Protein AF-A0A453HDN6-F1 (afdb_monomer)

pLDDT: mean 86.29, std 9.6, range [40.5, 97.5]

Solvent-accessible surface area (backbone atoms only — not comparable to full-atom values): 5002 Å² total; per-residue (Å²): 132,83,74,85,50,64,68,58,55,49,50,53,51,49,41,61,75,72,65,49,67,91,57,86,84,83,85,86,79,76,79,58,84,73,48,91,84,47,75,74,72,56,71,81,54,45,67,65,42,64,86,72,58,61,62,58,44,78,51,74,46,97,87,74,50,71,44,84,42,79,57,85,135

Structure (mmCIF, N/CA/C/O backbone):
data_AF-A0A453HDN6-F1
#
_entry.id   AF-A0A453HDN6-F1
#
loop_
_atom_site.group_PDB
_atom_site.id
_atom_site.type_symbol
_atom_site.label_atom_id
_atom_site.label_alt_id
_atom_site.label_comp_id
_atom_site.label_asym_id
_atom_site.label_entity_id
_atom_site.label_seq_id
_atom_site.pdbx_PDB_ins_code
_atom_site.Cartn_x
_atom_site.Cartn_y
_atom_site.Cartn_z
_atom_site.occupancy
_atom_site.B_iso_or_equiv
_atom_site.auth_seq_id
_atom_site.auth_comp_id
_atom_site.auth_asym_id
_atom_site.auth_atom_id
_atom_site.pdbx_PDB_model_num
ATOM 1 N N . MET A 1 1 ? 1.395 7.202 -31.802 1.00 40.50 1 MET A N 1
ATOM 2 C CA . MET A 1 1 ? 1.470 6.948 -30.348 1.00 40.50 1 MET A CA 1
ATOM 3 C C . MET A 1 1 ? 2.711 6.104 -30.139 1.00 40.50 1 MET A C 1
ATOM 5 O O . MET A 1 1 ? 2.746 4.990 -30.639 1.00 40.50 1 MET A O 1
ATOM 9 N N . ASN A 1 2 ? 3.776 6.710 -29.612 1.00 48.03 2 ASN A N 1
ATOM 10 C CA . ASN A 1 2 ? 5.093 6.078 -29.529 1.00 48.03 2 ASN A CA 1
ATOM 11 C C . ASN A 1 2 ? 5.043 4.997 -28.448 1.00 48.03 2 ASN A C 1
ATOM 13 O O . ASN A 1 2 ? 4.595 5.288 -27.341 1.00 48.03 2 ASN A O 1
ATOM 17 N N . GLY A 1 3 ? 5.425 3.773 -28.814 1.00 56.41 3 GLY A N 1
ATOM 18 C CA . GLY A 1 3 ? 5.328 2.596 -27.960 1.00 56.41 3 GLY A CA 1
ATOM 19 C C . GLY A 1 3 ? 6.038 2.807 -26.630 1.00 56.41 3 GLY A C 1
ATOM 20 O O . GLY A 1 3 ? 7.091 3.446 -26.575 1.00 56.41 3 GLY A O 1
ATOM 21 N N . ASP A 1 4 ? 5.432 2.285 -25.570 1.00 62.22 4 ASP A N 1
ATOM 22 C CA . ASP A 1 4 ? 6.011 2.253 -24.237 1.00 62.22 4 ASP A CA 1
ATOM 23 C C . ASP A 1 4 ? 7.406 1.622 -24.310 1.00 62.22 4 ASP A C 1
ATOM 25 O O . ASP A 1 4 ? 7.563 0.412 -24.453 1.00 62.22 4 ASP A O 1
ATOM 29 N N . CYS A 1 5 ? 8.443 2.458 -24.262 1.00 83.12 5 CYS A N 1
ATOM 30 C CA . CYS A 1 5 ? 9.811 1.985 -24.144 1.00 83.12 5 CYS A CA 1
ATOM 31 C C . CYS A 1 5 ? 9.930 1.269 -22.795 1.00 83.12 5 CYS A C 1
ATOM 33 O O . CYS A 1 5 ? 9.809 1.901 -21.742 1.00 83.12 5 CYS A O 1
ATOM 35 N N . GLU A 1 6 ? 10.173 -0.040 -22.822 1.00 76.31 6 GLU A N 1
ATOM 36 C CA . GLU A 1 6 ? 10.291 -0.872 -21.618 1.00 76.31 6 GLU A CA 1
ATOM 37 C C . GLU A 1 6 ? 11.340 -0.317 -20.645 1.00 76.31 6 GLU A C 1
ATOM 39 O O . GLU A 1 6 ? 11.125 -0.288 -19.434 1.00 76.31 6 GLU A O 1
ATOM 44 N N . ASN A 1 7 ? 12.436 0.233 -21.178 1.00 83.00 7 ASN A N 1
ATOM 45 C CA . ASN A 1 7 ? 13.473 0.882 -20.382 1.00 83.00 7 ASN A CA 1
ATOM 46 C C . ASN A 1 7 ? 12.943 2.143 -19.671 1.00 83.00 7 ASN A C 1
ATOM 48 O O . ASN A 1 7 ? 13.231 2.369 -18.499 1.00 83.00 7 ASN A O 1
ATOM 52 N N . CYS A 1 8 ? 12.105 2.947 -20.333 1.00 85.31 8 CYS A N 1
ATOM 53 C CA . CYS A 1 8 ? 11.470 4.109 -19.705 1.00 85.31 8 CYS A CA 1
ATOM 54 C C . CYS A 1 8 ? 10.485 3.697 -18.601 1.00 85.31 8 CYS A C 1
ATOM 56 O O . CYS A 1 8 ? 10.441 4.340 -17.551 1.00 85.31 8 CYS A O 1
ATOM 58 N N . ALA A 1 9 ? 9.716 2.623 -18.806 1.00 83.44 9 ALA A N 1
ATOM 59 C CA . ALA A 1 9 ? 8.807 2.096 -17.789 1.00 83.44 9 ALA A CA 1
ATOM 60 C C . ALA A 1 9 ? 9.572 1.571 -16.562 1.00 83.44 9 ALA A C 1
ATOM 62 O O . ALA A 1 9 ? 9.200 1.889 -15.429 1.00 83.44 9 ALA A O 1
ATOM 63 N N . PHE A 1 10 ? 10.672 0.846 -16.790 1.00 86.69 10 PHE A N 1
ATOM 64 C CA . PHE A 1 10 ?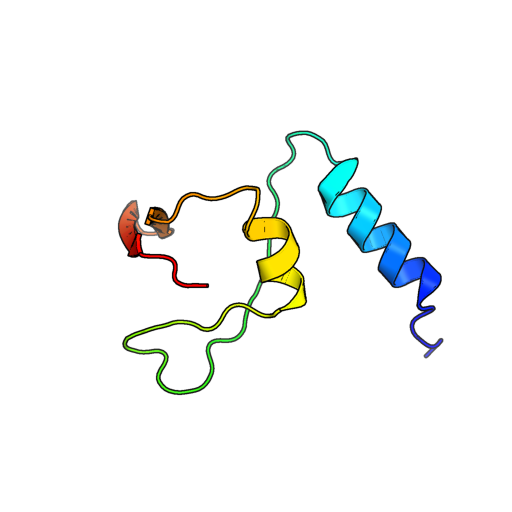 11.571 0.372 -15.740 1.00 86.69 10 PHE A CA 1
ATOM 65 C C . PHE A 1 10 ? 12.146 1.531 -14.919 1.00 86.69 10 PHE A C 1
ATOM 67 O O . PHE A 1 10 ? 11.976 1.553 -13.699 1.00 86.69 10 PHE A O 1
ATOM 74 N N . TRP A 1 11 ? 12.759 2.527 -15.571 1.00 89.06 11 TRP A N 1
ATOM 75 C CA . TRP A 1 11 ? 13.367 3.669 -14.880 1.00 89.06 11 TRP A CA 1
ATOM 76 C C . TRP A 1 11 ? 12.349 4.501 -14.109 1.00 89.06 11 TRP A C 1
ATOM 78 O O . TRP A 1 11 ? 12.625 4.904 -12.981 1.00 89.06 11 TRP A O 1
ATOM 88 N N . ARG A 1 12 ? 11.150 4.709 -14.666 1.00 87.38 12 ARG A N 1
ATOM 89 C CA . ARG A 1 12 ? 10.062 5.396 -13.958 1.00 87.38 12 ARG A CA 1
ATOM 90 C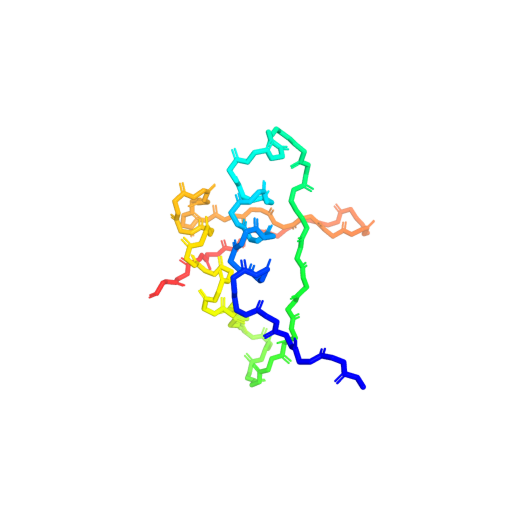 C . ARG A 1 12 ? 9.675 4.655 -12.681 1.00 87.38 12 ARG A C 1
ATOM 92 O O . ARG A 1 12 ? 9.517 5.289 -11.642 1.00 87.38 12 ARG A O 1
ATOM 99 N N . ASN A 1 13 ? 9.538 3.332 -12.747 1.00 86.62 13 ASN A N 1
ATOM 100 C CA . ASN A 1 13 ? 9.200 2.523 -11.581 1.00 86.62 13 ASN A CA 1
ATOM 101 C C . ASN A 1 13 ? 10.339 2.529 -10.548 1.00 86.62 13 ASN A C 1
ATOM 103 O O . ASN A 1 13 ? 10.094 2.779 -9.372 1.00 86.62 13 ASN A O 1
ATOM 107 N N . HIS A 1 14 ? 11.586 2.334 -10.983 1.00 87.62 14 HIS A N 1
ATOM 108 C CA . HIS A 1 14 ? 12.757 2.380 -10.106 1.00 87.62 14 HIS A CA 1
ATOM 109 C C . HIS A 1 14 ? 12.884 3.730 -9.389 1.00 87.62 14 HIS A C 1
ATOM 111 O O . HIS A 1 14 ? 13.011 3.770 -8.168 1.00 87.62 14 HIS A O 1
ATOM 117 N N . TYR A 1 15 ? 12.775 4.840 -10.122 1.00 89.31 15 TYR A N 1
ATOM 118 C CA . TYR A 1 15 ? 12.839 6.176 -9.535 1.00 89.31 15 TYR A CA 1
ATOM 119 C C . TYR A 1 15 ? 11.712 6.408 -8.524 1.00 89.31 15 TYR A C 1
ATOM 121 O O . TYR A 1 15 ? 11.948 6.887 -7.416 1.00 89.31 15 TYR A O 1
ATOM 129 N N . TYR A 1 16 ? 10.491 6.004 -8.878 1.00 88.12 16 TYR A N 1
ATOM 130 C CA . TYR A 1 16 ? 9.329 6.166 -8.017 1.00 88.12 16 TYR A CA 1
ATOM 131 C C . TYR A 1 16 ? 9.457 5.433 -6.678 1.00 88.12 16 TYR A C 1
ATOM 133 O O . TYR A 1 16 ? 9.117 5.999 -5.641 1.00 88.12 16 TYR A O 1
ATOM 141 N N . TRP A 1 17 ? 9.945 4.192 -6.684 1.00 86.25 17 TRP A N 1
ATOM 142 C CA . TRP A 1 17 ? 10.041 3.384 -5.467 1.00 86.25 17 TRP A CA 1
ATOM 143 C C . TRP A 1 17 ? 11.299 3.662 -4.647 1.00 86.25 17 TRP A C 1
ATOM 145 O O . TRP A 1 17 ? 11.208 3.678 -3.417 1.00 86.25 17 TRP A O 1
ATOM 155 N N . GLU A 1 18 ? 12.437 3.895 -5.301 1.00 88.06 18 GLU A N 1
ATOM 156 C CA . GLU A 1 18 ? 13.752 3.915 -4.647 1.00 88.06 18 GLU A CA 1
ATOM 157 C C . GLU A 1 18 ? 14.325 5.329 -4.458 1.00 88.06 18 GLU A C 1
ATOM 159 O O . GLU A 1 18 ? 15.107 5.540 -3.537 1.00 88.06 18 GLU A O 1
ATOM 164 N N . HIS A 1 19 ? 13.928 6.314 -5.277 1.00 88.94 19 HIS A N 1
ATOM 165 C CA . HIS A 1 19 ? 14.575 7.642 -5.301 1.00 88.94 19 HIS A CA 1
ATOM 166 C C . HIS A 1 19 ? 13.669 8.811 -4.920 1.00 88.94 19 HIS A C 1
ATOM 168 O O . HIS A 1 19 ? 14.168 9.864 -4.540 1.00 88.94 19 HIS A O 1
ATOM 174 N N . MET A 1 20 ? 12.346 8.636 -4.930 1.00 86.94 20 MET A N 1
ATOM 175 C CA . MET A 1 20 ? 11.392 9.652 -4.447 1.00 86.94 20 MET A CA 1
ATOM 176 C C . MET A 1 20 ? 11.368 9.778 -2.905 1.00 86.94 20 MET A C 1
ATOM 178 O O . MET A 1 20 ? 10.389 10.273 -2.353 1.00 86.94 20 MET A O 1
ATOM 182 N N . GLY A 1 21 ? 12.379 9.257 -2.195 1.00 82.50 21 GLY A N 1
ATOM 183 C CA . GLY A 1 21 ? 12.522 9.334 -0.735 1.00 82.50 21 GLY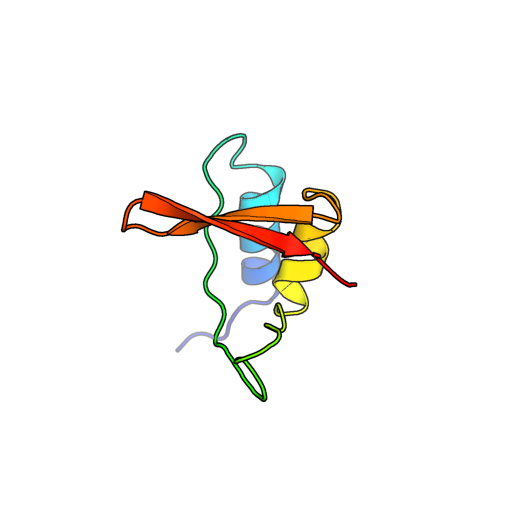 A CA 1
ATOM 184 C C . GLY A 1 21 ? 11.228 9.050 0.040 1.00 82.50 21 GLY A C 1
ATOM 185 O O . GLY A 1 21 ? 10.469 8.135 -0.306 1.00 82.50 21 GLY A O 1
ATOM 186 N N . ASP A 1 22 ? 10.952 9.905 1.028 1.00 80.31 22 ASP A N 1
ATOM 187 C CA . ASP A 1 22 ? 9.782 9.841 1.918 1.00 80.31 22 ASP A CA 1
ATOM 188 C C . ASP A 1 22 ? 8.488 10.405 1.304 1.00 80.31 22 ASP A C 1
ATOM 190 O O . ASP A 1 22 ? 7.462 10.516 1.985 1.00 80.31 22 ASP A O 1
ATOM 194 N N . GLU A 1 23 ? 8.487 10.775 0.018 1.00 83.81 23 GLU A N 1
ATOM 195 C CA . GLU A 1 23 ? 7.259 11.234 -0.624 1.00 83.81 23 GLU A CA 1
ATOM 196 C C . GLU A 1 23 ? 6.183 10.148 -0.578 1.00 83.81 23 GLU A C 1
ATOM 198 O O . GLU A 1 23 ? 6.441 8.970 -0.863 1.00 83.81 23 GLU A O 1
ATOM 203 N N . LYS A 1 24 ? 4.947 10.556 -0.266 1.00 84.06 24 LYS A N 1
ATOM 204 C CA . LYS A 1 24 ? 3.799 9.649 -0.193 1.00 84.06 24 LYS A CA 1
ATOM 205 C C . LYS A 1 24 ? 3.601 8.935 -1.526 1.00 84.06 24 LYS A C 1
ATOM 207 O O . LYS A 1 24 ? 3.207 9.551 -2.514 1.00 84.06 24 LYS A O 1
ATOM 212 N N . LYS A 1 25 ? 3.797 7.617 -1.524 1.00 87.31 25 LYS A N 1
ATOM 213 C CA . LYS A 1 25 ? 3.494 6.774 -2.679 1.00 87.31 25 LYS A CA 1
ATOM 214 C C . LYS A 1 25 ? 1.982 6.579 -2.792 1.00 87.31 25 LYS A C 1
ATOM 216 O O . LYS A 1 25 ? 1.308 6.226 -1.828 1.00 87.31 25 LYS A O 1
ATOM 221 N N . GLN A 1 26 ? 1.461 6.817 -3.983 1.00 88.38 26 GLN A N 1
ATOM 222 C CA . GLN A 1 26 ? 0.077 6.627 -4.385 1.00 88.38 26 GLN A CA 1
ATOM 223 C C . GLN A 1 26 ? -0.026 5.554 -5.474 1.00 88.38 26 GLN A C 1
ATOM 225 O O . GLN A 1 26 ? 0.861 5.393 -6.312 1.00 88.38 26 GLN A O 1
ATOM 230 N N . PHE A 1 27 ? -1.122 4.807 -5.468 1.00 87.50 27 PHE A N 1
ATOM 231 C CA . PHE A 1 27 ? -1.444 3.843 -6.511 1.00 87.50 27 PHE A CA 1
ATOM 232 C C . PHE A 1 27 ? -2.958 3.733 -6.656 1.00 87.50 27 PHE A C 1
ATOM 234 O O . PHE A 1 27 ? -3.711 4.034 -5.728 1.00 87.50 27 PHE A O 1
ATOM 241 N N . SER A 1 28 ? -3.399 3.282 -7.825 1.00 87.94 28 SER A N 1
ATOM 242 C CA . SER A 1 28 ? -4.787 2.927 -8.083 1.00 87.94 28 SER A CA 1
ATOM 243 C C . SER A 1 28 ? -4.857 1.473 -8.532 1.00 87.94 28 SER A C 1
ATOM 245 O O . SER A 1 28 ? -4.001 0.975 -9.262 1.00 87.94 28 SER A O 1
ATOM 247 N N . ALA A 1 29 ? -5.876 0.769 -8.059 1.00 87.00 29 ALA A N 1
ATOM 248 C CA . ALA A 1 29 ? -6.147 -0.599 -8.454 1.00 87.00 29 ALA A CA 1
ATOM 249 C C . ALA A 1 29 ? -7.647 -0.748 -8.691 1.00 87.00 29 ALA A C 1
ATOM 251 O O . ALA A 1 29 ? -8.468 -0.219 -7.943 1.00 87.00 29 ALA A O 1
ATOM 252 N N . VAL A 1 30 ? -8.003 -1.466 -9.752 1.00 87.25 30 VAL A N 1
ATOM 253 C CA . VAL A 1 30 ? -9.400 -1.746 -10.082 1.00 87.25 30 VAL A CA 1
ATOM 254 C C . VAL A 1 30 ? -9.834 -2.988 -9.319 1.00 87.25 30 VAL A C 1
ATOM 256 O O . VAL A 1 30 ? -9.249 -4.059 -9.491 1.00 87.25 30 VAL A O 1
ATOM 259 N N . ALA A 1 31 ? -10.875 -2.856 -8.500 1.00 88.38 31 ALA A N 1
ATOM 260 C CA . ALA A 1 31 ? -11.505 -3.990 -7.842 1.00 88.38 31 ALA A CA 1
ATOM 261 C C . ALA A 1 31 ? -12.132 -4.925 -8.895 1.00 88.38 31 ALA A C 1
ATOM 263 O O . ALA A 1 31 ? -12.951 -4.499 -9.709 1.00 88.38 31 ALA A O 1
ATOM 264 N N . LYS A 1 32 ? -11.723 -6.198 -8.903 1.00 85.75 32 LYS A N 1
ATOM 265 C CA . LYS A 1 32 ? -12.200 -7.231 -9.839 1.00 85.75 32 LYS A CA 1
ATOM 266 C C . LYS A 1 32 ? -12.582 -8.500 -9.076 1.00 85.75 32 LYS A C 1
ATOM 268 O O . LYS A 1 32 ? -11.938 -8.829 -8.084 1.00 85.75 32 LYS A O 1
ATOM 273 N N . GLY A 1 33 ? -13.560 -9.251 -9.587 1.00 83.75 33 GLY A N 1
ATOM 274 C CA . GLY A 1 33 ? -14.019 -10.508 -8.978 1.00 83.75 3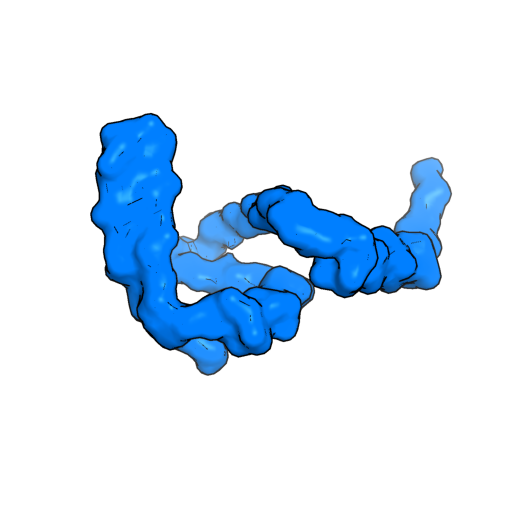3 GLY A CA 1
ATOM 275 C C . GLY A 1 33 ? -14.913 -10.283 -7.756 1.00 83.75 33 GLY A C 1
ATOM 276 O O . GLY A 1 33 ? -15.662 -9.309 -7.722 1.00 83.75 33 GLY A O 1
ATOM 277 N N . ASP A 1 34 ? -14.842 -11.173 -6.762 1.00 84.00 34 ASP A N 1
ATOM 278 C CA . ASP A 1 34 ? -15.574 -11.019 -5.495 1.00 84.00 34 ASP A CA 1
ATOM 279 C C . ASP A 1 34 ? -14.892 -9.996 -4.573 1.00 84.00 34 ASP A C 1
ATOM 281 O O . ASP A 1 34 ? -14.258 -10.327 -3.571 1.00 84.00 34 ASP A O 1
ATOM 285 N N . PHE A 1 35 ? -15.023 -8.722 -4.945 1.00 87.62 35 PHE A N 1
ATOM 286 C CA . PHE A 1 35 ? -14.412 -7.609 -4.224 1.00 87.62 35 PHE A CA 1
ATOM 287 C C . PHE A 1 35 ? -15.103 -7.267 -2.899 1.00 87.62 35 PHE A C 1
ATOM 289 O O . PHE A 1 35 ? -14.635 -6.394 -2.171 1.00 87.62 35 PHE A O 1
ATOM 296 N N . LYS A 1 36 ? -16.234 -7.916 -2.589 1.00 87.06 36 LYS A N 1
ATOM 297 C CA . LYS A 1 36 ? -16.970 -7.670 -1.343 1.00 87.06 36 LYS A CA 1
ATOM 298 C C . LYS A 1 36 ? -16.180 -8.136 -0.125 1.00 87.06 36 LYS A C 1
ATOM 300 O O . LYS A 1 36 ? -16.270 -7.503 0.920 1.00 87.06 36 LYS A O 1
ATOM 305 N N . ASN A 1 37 ? -15.421 -9.223 -0.277 1.00 87.75 37 ASN A N 1
ATOM 306 C CA . ASN A 1 37 ? -14.698 -9.867 0.818 1.00 87.75 37 ASN A CA 1
ATOM 307 C C . ASN A 1 37 ? -13.184 -9.632 0.762 1.00 87.75 37 ASN A C 1
ATOM 309 O O . ASN A 1 37 ? -12.530 -9.593 1.798 1.00 87.75 37 ASN A O 1
ATOM 313 N N . ASN A 1 38 ? -12.605 -9.509 -0.435 1.00 89.50 38 ASN A N 1
ATOM 314 C CA . ASN A 1 38 ? -11.165 -9.334 -0.620 1.00 89.50 38 ASN A CA 1
ATOM 315 C C . ASN A 1 38 ? -10.872 -8.485 -1.857 1.00 89.50 38 ASN A C 1
A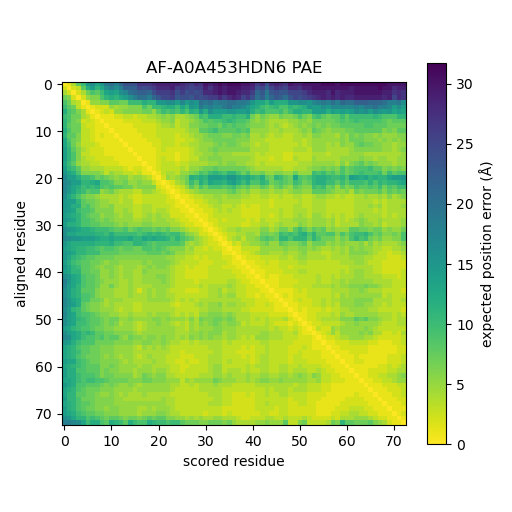TOM 317 O O . ASN A 1 38 ? -11.651 -8.467 -2.798 1.00 89.50 38 ASN A O 1
ATOM 321 N N . MET A 1 39 ? -9.725 -7.812 -1.892 1.00 90.25 39 MET A N 1
ATOM 322 C CA . MET A 1 39 ? -9.271 -7.088 -3.078 1.00 90.25 39 MET A CA 1
ATOM 323 C C . MET A 1 39 ? -7.932 -7.648 -3.537 1.00 90.25 39 MET A C 1
ATOM 325 O O . MET A 1 39 ? -6.983 -7.733 -2.763 1.00 90.25 39 MET A O 1
ATOM 329 N N . ARG A 1 40 ? -7.843 -8.003 -4.820 1.00 89.12 40 ARG A N 1
ATOM 330 C CA . ARG A 1 40 ? -6.585 -8.446 -5.426 1.00 89.12 40 ARG A CA 1
ATOM 331 C C . ARG A 1 40 ? -5.740 -7.241 -5.808 1.00 89.12 40 ARG A C 1
ATOM 333 O O . ARG A 1 40 ? -6.168 -6.411 -6.609 1.00 89.12 40 ARG A O 1
ATOM 340 N N . ILE A 1 41 ? -4.530 -7.179 -5.267 1.00 88.06 41 ILE A N 1
ATOM 341 C CA . ILE A 1 41 ? -3.542 -6.170 -5.638 1.00 88.06 41 ILE A CA 1
ATOM 342 C C . ILE A 1 41 ? -2.814 -6.624 -6.914 1.00 88.06 41 ILE A C 1
ATOM 344 O O . ILE A 1 41 ? -2.378 -7.774 -6.987 1.00 88.06 41 ILE A O 1
ATOM 348 N N . PRO A 1 42 ? -2.675 -5.755 -7.934 1.00 86.75 42 PRO A N 1
ATOM 349 C CA . PRO A 1 42 ? -1.853 -6.037 -9.106 1.00 86.75 42 PRO A CA 1
ATOM 350 C C . PRO A 1 42 ? -0.428 -6.466 -8.733 1.00 86.75 42 PRO A C 1
ATOM 352 O O . PRO A 1 42 ? 0.194 -5.876 -7.850 1.00 86.75 42 PRO A O 1
ATOM 355 N N . ARG A 1 43 ? 0.115 -7.457 -9.450 1.00 84.94 43 ARG A N 1
ATOM 356 C CA . ARG A 1 43 ? 1.433 -8.061 -9.166 1.00 84.94 43 ARG A CA 1
ATOM 357 C C . ARG A 1 43 ? 2.585 -7.045 -9.144 1.00 84.94 43 ARG A C 1
ATOM 359 O O . ARG A 1 43 ? 3.530 -7.159 -8.363 1.00 84.94 43 ARG A O 1
ATOM 366 N N . GLU A 1 44 ? 2.499 -6.042 -10.007 1.00 80.56 44 GLU A N 1
ATOM 367 C CA . GLU A 1 44 ? 3.466 -4.943 -10.106 1.00 80.56 44 GLU A CA 1
ATOM 368 C C . GLU A 1 44 ? 3.528 -4.123 -8.807 1.00 80.56 44 GLU A C 1
ATOM 370 O O . GLU A 1 44 ? 4.605 -3.724 -8.364 1.00 80.56 44 GLU A O 1
ATOM 375 N N . LEU A 1 45 ? 2.381 -3.927 -8.150 1.00 84.69 45 LEU A N 1
ATOM 376 C CA . LEU A 1 45 ? 2.291 -3.226 -6.870 1.00 84.69 45 LEU A CA 1
ATOM 377 C C . LEU A 1 45 ? 2.682 -4.140 -5.708 1.00 84.69 45 LEU A C 1
ATOM 379 O O . LEU A 1 45 ? 3.429 -3.719 -4.826 1.00 84.69 45 LEU A O 1
ATOM 383 N N . SER A 1 46 ? 2.227 -5.399 -5.715 1.00 86.69 46 SER A N 1
ATOM 384 C CA . SER A 1 46 ? 2.474 -6.335 -4.610 1.00 86.69 46 SER A CA 1
ATOM 385 C C . SER A 1 46 ? 3.964 -6.574 -4.370 1.00 86.69 46 SER A C 1
ATOM 387 O O . SER A 1 46 ? 4.381 -6.704 -3.225 1.00 86.69 46 SER A O 1
ATOM 389 N N . THR A 1 47 ? 4.775 -6.582 -5.432 1.00 85.31 47 THR A N 1
ATOM 390 C CA . THR A 1 47 ? 6.229 -6.789 -5.337 1.00 85.31 47 THR A CA 1
ATOM 391 C C . THR A 1 47 ? 6.901 -5.700 -4.499 1.00 85.31 47 THR A C 1
ATOM 393 O O . THR A 1 47 ? 7.731 -6.005 -3.648 1.00 85.31 47 THR A O 1
ATOM 396 N N .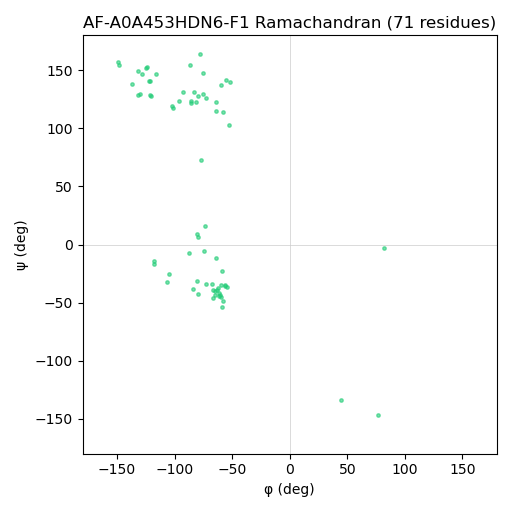 ASN A 1 48 ? 6.493 -4.442 -4.686 1.00 86.00 48 ASN A N 1
ATOM 397 C CA . ASN A 1 48 ? 7.043 -3.305 -3.948 1.00 86.00 48 ASN A CA 1
ATOM 398 C C . ASN A 1 48 ? 6.425 -3.159 -2.552 1.00 86.00 48 ASN A C 1
ATOM 400 O O . ASN A 1 48 ? 7.091 -2.715 -1.622 1.00 86.00 48 ASN A O 1
ATOM 404 N N . LEU A 1 49 ? 5.154 -3.540 -2.390 1.00 86.94 49 LEU A N 1
ATOM 405 C CA . LEU A 1 49 ? 4.462 -3.472 -1.102 1.00 86.94 49 LEU A CA 1
ATOM 406 C C . LEU A 1 49 ? 4.943 -4.543 -0.121 1.00 86.94 49 LEU A C 1
ATOM 408 O O . LEU A 1 49 ? 5.014 -4.264 1.071 1.00 86.94 49 LEU A O 1
ATOM 412 N N . ARG A 1 50 ? 5.314 -5.738 -0.596 1.00 86.62 50 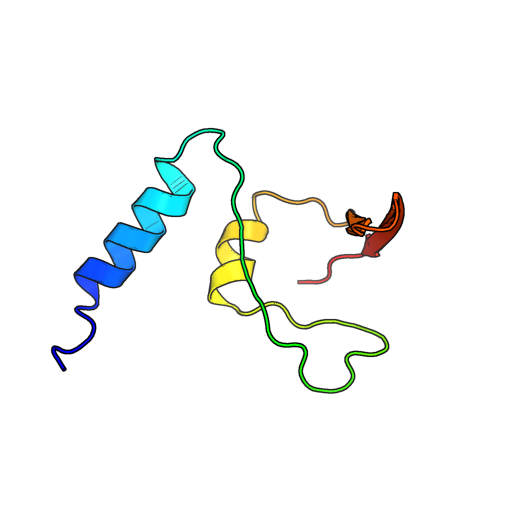ARG A N 1
ATOM 413 C CA . ARG A 1 50 ? 5.666 -6.884 0.260 1.00 86.62 50 ARG A CA 1
ATOM 414 C C . ARG A 1 50 ? 6.785 -6.626 1.257 1.00 86.62 50 ARG A C 1
ATOM 416 O O . ARG A 1 50 ? 6.740 -7.163 2.354 1.00 86.62 50 ARG A O 1
ATOM 423 N N . SER A 1 51 ? 7.772 -5.815 0.901 1.00 83.12 51 SER A N 1
ATOM 424 C CA . SER A 1 51 ? 8.854 -5.440 1.818 1.00 83.12 51 SER A CA 1
ATOM 425 C C . SER A 1 51 ? 8.533 -4.215 2.681 1.00 83.12 51 SER A C 1
ATOM 427 O O . SER A 1 51 ? 9.325 -3.870 3.553 1.00 83.12 51 SER A O 1
ATOM 429 N N . ARG A 1 52 ? 7.406 -3.534 2.433 1.00 85.19 52 ARG A N 1
ATOM 430 C CA . ARG A 1 52 ? 7.097 -2.200 2.976 1.00 85.19 52 ARG A CA 1
ATOM 431 C C . ARG A 1 52 ? 5.868 -2.158 3.881 1.00 85.19 52 ARG A C 1
ATOM 433 O O . ARG A 1 52 ? 5.676 -1.157 4.566 1.00 85.19 52 ARG A O 1
ATOM 440 N N . ILE A 1 53 ? 5.030 -3.193 3.878 1.00 87.69 53 ILE A N 1
ATOM 441 C CA . ILE A 1 53 ? 3.828 -3.262 4.716 1.00 87.69 53 ILE A CA 1
ATOM 442 C C . ILE A 1 53 ? 3.821 -4.530 5.565 1.00 87.69 53 ILE A C 1
ATOM 444 O O . ILE A 1 53 ? 4.381 -5.553 5.184 1.00 87.69 53 ILE A O 1
ATOM 448 N N . SER A 1 54 ? 3.165 -4.448 6.717 1.00 89.38 54 SER A N 1
ATOM 449 C CA . SER A 1 54 ? 2.901 -5.581 7.600 1.00 89.38 54 SER A CA 1
ATOM 450 C C . SER A 1 54 ? 1.739 -6.441 7.098 1.00 89.38 54 SER A C 1
ATOM 452 O O . SER A 1 54 ? 0.904 -5.991 6.314 1.00 89.38 54 SER A O 1
ATOM 454 N N . ASP A 1 55 ? 1.629 -7.656 7.639 1.00 90.94 55 ASP A N 1
ATOM 455 C CA . ASP A 1 55 ? 0.520 -8.585 7.363 1.00 90.94 55 ASP A CA 1
ATOM 456 C C . ASP A 1 55 ? -0.847 -8.059 7.832 1.00 90.94 55 ASP A C 1
ATOM 458 O O . ASP A 1 55 ? -1.894 -8.603 7.493 1.00 90.94 55 ASP A O 1
ATOM 462 N N . THR A 1 56 ? -0.872 -6.986 8.620 1.00 94.00 56 THR A N 1
ATOM 463 C CA . THR A 1 56 ? -2.083 -6.219 8.921 1.00 94.00 56 THR A CA 1
ATOM 464 C C . THR A 1 56 ? -1.809 -4.745 8.682 1.00 94.00 56 THR A C 1
ATOM 466 O O . THR A 1 56 ? -0.814 -4.213 9.176 1.00 94.00 56 THR A O 1
ATOM 469 N N . ILE A 1 57 ? -2.683 -4.087 7.924 1.00 93.25 57 ILE A N 1
ATOM 470 C CA . ILE A 1 57 ? -2.578 -2.669 7.576 1.00 93.25 57 ILE A CA 1
ATOM 471 C C . ILE A 1 57 ? -3.838 -1.918 7.985 1.00 93.25 57 ILE A C 1
ATOM 473 O O . ILE A 1 57 ? -4.933 -2.475 7.985 1.00 93.25 57 ILE A O 1
ATOM 477 N N . LYS A 1 58 ? -3.689 -0.623 8.257 1.00 95.50 58 LYS A N 1
ATOM 478 C CA . LYS A 1 58 ? -4.807 0.275 8.539 1.00 95.50 58 LYS A CA 1
ATOM 479 C C . LYS A 1 58 ? -5.114 1.135 7.318 1.00 95.50 58 LYS A C 1
ATOM 481 O O . LYS A 1 58 ? -4.273 1.922 6.887 1.00 95.50 58 LYS A O 1
ATOM 486 N N . LEU A 1 59 ? -6.324 1.017 6.779 1.00 93.25 59 LEU A N 1
ATOM 487 C CA . LEU A 1 59 ? -6.819 1.852 5.685 1.00 93.25 59 LEU A CA 1
ATOM 488 C C . LEU A 1 59 ? -7.746 2.938 6.223 1.00 93.25 59 LEU A C 1
ATOM 490 O O . LEU A 1 59 ? -8.813 2.638 6.754 1.00 93.25 59 LEU A O 1
ATOM 494 N N . SER A 1 60 ? -7.357 4.198 6.045 1.00 95.94 60 SER A N 1
ATOM 495 C CA . SER A 1 60 ? -8.176 5.358 6.408 1.00 95.94 60 SER A CA 1
ATOM 496 C C . SER A 1 60 ? -8.945 5.869 5.193 1.00 95.94 60 SER A C 1
ATOM 498 O O . SER A 1 60 ? -8.353 6.211 4.170 1.00 95.94 60 SER A O 1
ATOM 500 N N . ALA A 1 61 ? -10.266 5.944 5.310 1.00 95.06 61 ALA A N 1
ATOM 501 C CA . ALA A 1 61 ? -11.149 6.491 4.294 1.00 95.06 61 ALA A CA 1
ATOM 502 C C . ALA A 1 61 ? -11.304 8.020 4.448 1.00 95.06 61 ALA A C 1
ATOM 504 O O . ALA A 1 61 ? -11.209 8.541 5.562 1.00 95.06 61 ALA A O 1
ATOM 505 N N . PRO A 1 62 ? -11.623 8.757 3.363 1.00 96.25 62 PRO A N 1
ATOM 506 C CA . PRO A 1 62 ? -11.815 10.213 3.416 1.00 96.25 62 PRO A CA 1
ATOM 507 C C . PRO A 1 62 ? -12.917 10.678 4.377 1.00 96.25 62 PRO A C 1
ATOM 509 O O . PRO A 1 62 ? -12.899 11.811 4.840 1.00 96.25 62 PRO A O 1
ATOM 512 N N . ASN A 1 63 ? -13.869 9.801 4.702 1.00 96.38 63 ASN A N 1
ATOM 513 C CA . ASN A 1 63 ? -14.938 10.068 5.668 1.00 96.38 63 ASN A CA 1
ATOM 514 C C . ASN A 1 63 ? -14.498 9.907 7.139 1.00 96.38 63 ASN A C 1
ATOM 516 O O . ASN A 1 63 ? -15.348 9.881 8.026 1.00 96.38 63 ASN A O 1
ATOM 520 N N . GLY A 1 64 ? -13.198 9.738 7.400 1.00 97.06 64 GLY A N 1
ATOM 521 C CA . GLY A 1 64 ? -12.630 9.594 8.741 1.00 97.06 64 GLY A CA 1
ATOM 522 C C . GLY A 1 64 ? -12.730 8.187 9.335 1.00 97.06 64 GLY A C 1
ATOM 523 O O . GLY A 1 64 ? -12.209 7.956 10.424 1.00 97.06 64 GLY A O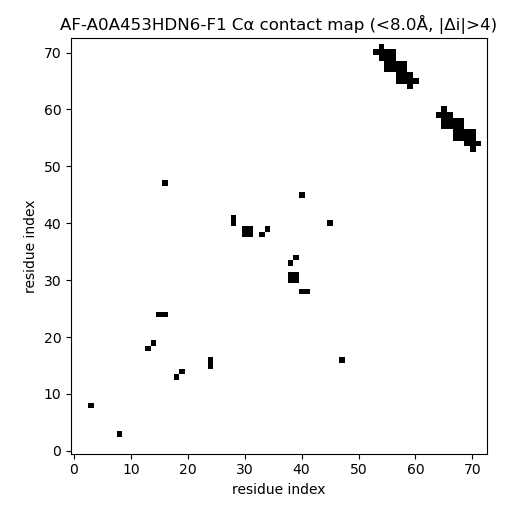 1
ATOM 524 N N . ARG A 1 65 ? -13.363 7.227 8.646 1.00 97.50 65 ARG A N 1
ATOM 525 C CA . ARG A 1 65 ? -13.378 5.823 9.084 1.00 97.50 65 ARG A CA 1
ATOM 526 C C . ARG A 1 65 ? -12.031 5.168 8.814 1.00 97.50 65 ARG A C 1
ATOM 528 O O . ARG A 1 65 ? -11.379 5.480 7.822 1.00 97.50 65 ARG A O 1
ATOM 535 N N . ALA A 1 66 ? -11.650 4.224 9.666 1.00 97.19 66 ALA A N 1
ATOM 536 C CA . ALA A 1 66 ? -10.466 3.406 9.463 1.00 97.19 66 ALA A CA 1
ATOM 537 C C . ALA A 1 66 ? -10.804 1.921 9.594 1.00 97.19 66 ALA A C 1
ATOM 539 O O . ALA A 1 66 ? -11.684 1.553 10.372 1.00 97.19 66 ALA A O 1
ATOM 540 N N . TYR A 1 67 ? -10.101 1.099 8.825 1.00 94.69 67 TYR A N 1
ATOM 541 C CA . TYR A 1 67 ? -10.324 -0.337 8.723 1.00 94.69 67 TYR A CA 1
ATOM 542 C C . TYR A 1 67 ? -8.997 -1.068 8.873 1.00 94.69 67 TYR A C 1
ATOM 544 O O . TYR A 1 67 ? -8.048 -0.749 8.154 1.00 94.69 67 TYR A O 1
ATOM 552 N N . ASP A 1 68 ? -8.944 -2.049 9.767 1.00 95.50 68 ASP A N 1
ATOM 553 C CA . ASP A 1 68 ? -7.813 -2.966 9.859 1.00 95.50 68 ASP A CA 1
ATOM 554 C C . ASP A 1 68 ? -8.034 -4.117 8.876 1.00 95.50 68 ASP A C 1
ATOM 556 O O . ASP A 1 68 ? -9.070 -4.783 8.890 1.00 95.50 68 ASP A O 1
ATOM 560 N N . ILE A 1 69 ? -7.074 -4.307 7.977 1.00 93.44 69 ILE A N 1
ATOM 561 C CA . ILE A 1 69 ? -7.143 -5.256 6.871 1.00 93.44 69 ILE A CA 1
ATOM 562 C C . ILE A 1 69 ? -5.986 -6.232 6.998 1.00 93.44 69 ILE A C 1
ATOM 564 O O . ILE A 1 69 ? -4.829 -5.822 7.092 1.00 93.44 69 ILE A O 1
ATOM 568 N N . VAL A 1 70 ? -6.300 -7.524 6.944 1.00 94.62 70 VAL A N 1
ATOM 569 C CA . VAL A 1 70 ? -5.292 -8.581 6.850 1.00 94.62 70 VAL A CA 1
ATOM 570 C C . VAL A 1 70 ? -4.822 -8.689 5.402 1.00 94.62 70 VAL A C 1
ATOM 572 O O . VAL A 1 70 ? -5.628 -8.822 4.479 1.00 94.62 70 VAL A O 1
ATOM 575 N N . VAL A 1 71 ? -3.510 -8.633 5.208 1.00 92.19 71 VAL A N 1
ATOM 576 C CA . VAL A 1 71 ? -2.850 -8.814 3.917 1.00 92.19 71 VAL A CA 1
ATOM 577 C C . VAL A 1 71 ? -2.468 -10.282 3.773 1.00 92.19 71 VAL A C 1
ATOM 579 O O . VAL A 1 71 ? -1.892 -10.880 4.675 1.00 92.19 71 VAL A O 1
ATOM 582 N N . THR A 1 72 ? -2.802 -10.864 2.624 1.00 89.75 72 THR A N 1
ATOM 583 C CA . THR A 1 72 ? -2.422 -12.234 2.257 1.00 89.75 72 THR A CA 1
ATOM 584 C C . THR A 1 72 ? -1.620 -12.187 0.958 1.00 89.75 72 THR A C 1
ATOM 586 O O . THR A 1 72 ? -1.915 -11.362 0.088 1.00 89.75 72 THR A O 1
ATOM 589 N N . TRP A 1 73 ? -0.574 -13.013 0.864 1.00 82.19 73 TRP A N 1
ATOM 590 C CA . TRP A 1 73 ? 0.418 -12.998 -0.219 1.00 82.19 73 TRP A CA 1
ATOM 591 C C . TRP A 1 73 ? 0.257 -14.175 -1.175 1.00 82.19 73 TRP A C 1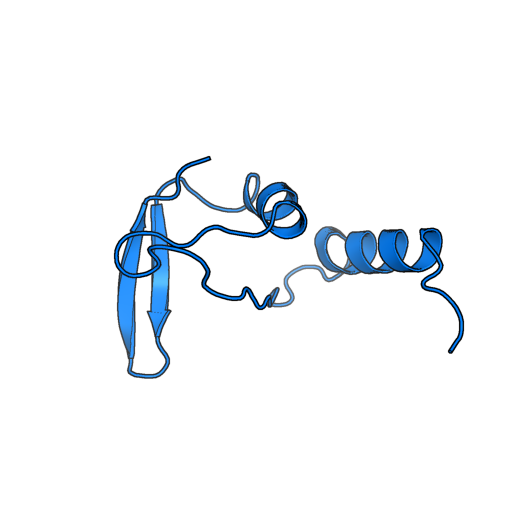
ATOM 593 O O . TRP A 1 73 ? -0.008 -15.295 -0.685 1.00 82.19 73 TRP A O 1
#

Nearest PDB structures (foldseek):
  8rxh-assembly1_Sf  TM=3.369E-01  e=9.604E+00  Leishmania major strain Friedlin

Foldseek 3Di:
DDDDDVVVVVVVLCCLLPPVPPPDDDDDDDADDPNVVHGDDPPSVCVSVVVPDDQWDWDADPVRDIDIDGDDD

Organism: Aegilops tauschii subsp. strangulata (NCBI:txid200361)

Radius of gyration: 14.97 Å; Cα contacts (8 Å, |Δi|>4): 39; chains: 1; bounding box: 32×24×40 Å

Secondary structure (DSSP, 8-state):
-----HHHHHHHHHIIIIISTTS---------SSTTT--PPPHHHHHHHTTTS-SEEEEEPTTS-EEEEE---

Mean predicted aligned error: 6.25 Å

Sequence (73 aa):
MNGDCENCAFWRNHYYWEHMGDEKKQFSAVAKGDFKNNMRIPRELSTNLRSRISDTIKLSAPNGRAYDIVVTW